Protein AF-A0A2G9MWH6-F1 (afdb_monomer)

pLDDT: mean 94.02, std 6.86, range [44.34, 98.5]

Nearest PDB structures (foldseek):
  6u6z-assembly2_B  TM=8.197E-01  e=1.798E-08  Homo sapiens
  6txc-assembly2_G  TM=7.834E-01  e=2.362E-08  Homo sapiens
  4q7h-assembly1_A  TM=7.750E-01  e=5.663E-08  Homo sapiens
  6u6z-assembly1_D  TM=7.388E-01  e=2.118E-08  Homo sapiens
  5ao1-assembly1_A  TM=7.544E-01  e=4.807E-08  Homo sapiens

Mean predicted aligned error: 3.33 Å

Secondary structure (DSSP, 8-state):
-EEEEETTTEEEEE-HHHHHHHHSHHHHHGGGSBTTTTGGGT-TT---BHHHHHHHHHHHHHHHHHHTT--HHHHHHHHHHHHHTTTT--TTHHHHHHHHHHHH--HHHHHHHHHHSHHHHHHHHTTT-HHHHHTTTT-TTTGGGT---

Radius of gyration: 14.98 Å; Cα contacts (8 Å, |Δi|>4): 218; chains: 1; bounding box: 40×34×39 Å

Solvent-accessible surface area (backbone atoms only — not comparable to full-atom values): 8040 Å² total; per-residue (Å²): 118,51,76,45,84,38,99,87,80,40,78,42,83,32,48,71,66,58,44,55,51,52,70,33,72,63,40,57,50,25,69,76,22,35,54,61,41,70,48,34,83,81,39,78,80,52,68,55,27,41,37,64,48,22,53,50,43,15,51,50,31,38,54,50,25,62,76,68,71,49,55,69,70,59,32,52,50,46,19,51,26,24,42,45,57,64,56,21,56,47,64,40,25,71,67,31,31,71,76,39,30,93,83,65,41,50,37,61,58,37,15,40,50,49,33,64,41,64,72,53,16,57,62,35,50,76,80,72,32,23,66,60,40,58,46,38,47,78,30,91,87,59,3,71,69,62,44,75,136

Sequence (149 aa):
MVTIRDPIHGDIEISQTERRLLDTGEMQRLRRVKQLAMAYLVYPGANHTRFEHSIGTMELAGKICASCEIENEKTEQLRIAALLHDVGHVCFSHEGEFATKMALGTHEEIGRKKMLEGEIADILNENWGARKISELSASQDFGGIISSD

Structure (mmCIF, N/CA/C/O backbone):
data_AF-A0A2G9MWH6-F1
#
_entry.id   AF-A0A2G9MWH6-F1
#
loop_
_atom_site.group_PDB
_atom_site.id
_atom_site.type_symbol
_atom_site.label_atom_id
_atom_site.label_alt_id
_atom_site.label_comp_id
_atom_site.label_asym_id
_atom_site.label_entity_id
_atom_site.label_seq_id
_atom_site.pdbx_PDB_ins_code
_atom_site.Cartn_x
_atom_site.Cartn_y
_atom_site.Cartn_z
_atom_site.occupancy
_atom_site.B_iso_or_equiv
_atom_site.auth_seq_id
_atom_site.auth_comp_id
_atom_site.auth_asym_id
_atom_site.auth_atom_id
_atom_site.pdbx_PDB_model_num
ATOM 1 N N . MET A 1 1 ? -19.533 3.813 2.666 1.00 76.19 1 MET A N 1
ATOM 2 C CA . MET A 1 1 ? -18.574 2.734 2.372 1.00 76.19 1 MET A CA 1
ATOM 3 C C . MET A 1 1 ? -18.782 2.292 0.940 1.00 76.19 1 MET A C 1
ATOM 5 O O . MET A 1 1 ? -19.873 2.495 0.409 1.00 76.19 1 MET A O 1
ATOM 9 N N . VAL A 1 2 ? -17.723 1.809 0.302 1.00 92.75 2 VAL A N 1
ATOM 10 C CA . VAL A 1 2 ? -17.771 1.176 -1.020 1.00 92.75 2 VAL A CA 1
ATOM 11 C C . VAL A 1 2 ? -17.223 -0.230 -0.863 1.00 92.75 2 VAL A C 1
ATOM 13 O O . VAL A 1 2 ? -16.210 -0.404 -0.199 1.00 92.75 2 VAL A O 1
ATOM 16 N N . THR A 1 3 ? -17.856 -1.202 -1.503 1.00 97.06 3 THR A N 1
ATOM 17 C CA . THR A 1 3 ? -17.379 -2.585 -1.516 1.00 97.06 3 THR A CA 1
ATOM 18 C C . THR A 1 3 ? -16.551 -2.838 -2.776 1.00 97.06 3 THR A C 1
ATOM 20 O O . THR A 1 3 ? -16.988 -2.510 -3.884 1.00 97.06 3 THR A O 1
ATOM 23 N N . ILE A 1 4 ? -15.371 -3.438 -2.624 1.00 97.38 4 ILE A N 1
ATOM 24 C CA . ILE A 1 4 ? -14.545 -3.949 -3.726 1.00 97.38 4 ILE A CA 1
ATOM 25 C C . ILE A 1 4 ? -14.533 -5.475 -3.658 1.00 97.38 4 ILE A C 1
ATOM 27 O O . ILE A 1 4 ? -14.279 -6.047 -2.605 1.00 97.38 4 ILE A O 1
ATOM 31 N N . ARG A 1 5 ? -14.779 -6.134 -4.794 1.00 97.62 5 ARG A N 1
ATOM 32 C CA . ARG A 1 5 ? -14.643 -7.590 -4.919 1.00 97.62 5 ARG A CA 1
ATOM 33 C C . ARG A 1 5 ? -13.204 -7.968 -5.213 1.00 97.62 5 ARG A C 1
ATOM 35 O O . ARG A 1 5 ? -12.691 -7.633 -6.281 1.00 97.62 5 ARG A O 1
ATOM 42 N N . ASP A 1 6 ? -12.607 -8.712 -4.300 1.00 97.81 6 ASP A N 1
ATOM 43 C CA . ASP A 1 6 ? -11.271 -9.271 -4.411 1.00 97.81 6 ASP A CA 1
ATOM 44 C C . ASP A 1 6 ? -11.340 -10.809 -4.500 1.00 97.81 6 ASP A C 1
ATOM 46 O O . ASP A 1 6 ? -12.052 -11.447 -3.718 1.00 97.81 6 ASP A O 1
ATOM 50 N N . PRO A 1 7 ? -10.635 -11.449 -5.449 1.00 96.94 7 PRO A N 1
ATOM 51 C CA . PRO A 1 7 ? -10.693 -12.900 -5.619 1.00 96.94 7 PRO A CA 1
ATOM 52 C C . PRO A 1 7 ? -10.043 -13.696 -4.475 1.00 96.94 7 PRO A C 1
ATOM 54 O O . PRO A 1 7 ? -10.279 -14.900 -4.389 1.00 96.94 7 PRO A O 1
ATOM 57 N N . ILE A 1 8 ? -9.223 -13.067 -3.626 1.00 97.69 8 ILE A N 1
ATOM 58 C CA . ILE A 1 8 ? -8.513 -13.716 -2.515 1.00 97.69 8 ILE A CA 1
ATOM 59 C C . ILE A 1 8 ? -9.264 -13.512 -1.196 1.00 97.69 8 ILE A C 1
ATOM 61 O O . ILE A 1 8 ? -9.416 -14.450 -0.413 1.00 97.69 8 ILE A O 1
ATOM 65 N N . HIS A 1 9 ? -9.748 -12.298 -0.948 1.00 97.38 9 HIS A N 1
ATOM 66 C CA . HIS A 1 9 ? -10.339 -11.890 0.325 1.00 97.38 9 HIS A CA 1
ATOM 67 C C . HIS A 1 9 ? -11.864 -11.719 0.290 1.00 97.38 9 HIS A C 1
ATOM 69 O O . HIS A 1 9 ? -12.455 -11.526 1.353 1.00 97.38 9 HIS A O 1
ATOM 75 N N . GLY A 1 10 ? -12.505 -11.840 -0.877 1.00 97.31 10 GLY A N 1
ATOM 76 C CA . GLY A 1 10 ? -13.951 -11.694 -1.041 1.00 97.31 10 GLY A CA 1
ATOM 77 C C . GLY A 1 10 ? -14.386 -10.232 -1.154 1.00 97.31 10 GLY A C 1
ATOM 78 O O . GLY A 1 10 ? -13.746 -9.435 -1.835 1.00 97.31 10 GLY A O 1
ATOM 79 N N . ASP A 1 11 ? -15.499 -9.881 -0.516 1.00 98.00 11 ASP A N 1
ATOM 80 C CA . ASP A 1 11 ? -15.973 -8.497 -0.459 1.00 98.00 11 ASP A CA 1
ATOM 81 C C . ASP A 1 11 ? -15.162 -7.716 0.594 1.00 98.00 11 ASP A C 1
ATOM 83 O O . ASP A 1 11 ? -15.170 -8.059 1.776 1.00 98.00 11 ASP A O 1
ATOM 87 N N . ILE A 1 12 ? -14.454 -6.673 0.156 1.00 98.31 12 ILE A N 1
ATOM 88 C CA . ILE A 1 12 ? -13.656 -5.780 1.004 1.00 98.31 12 ILE A CA 1
ATOM 89 C C . ILE A 1 12 ? -14.385 -4.445 1.137 1.00 98.31 12 ILE A C 1
ATOM 91 O O . ILE A 1 12 ? -14.642 -3.765 0.139 1.00 98.31 12 ILE A O 1
ATOM 95 N N . GLU A 1 13 ? -14.685 -4.050 2.372 1.00 97.88 13 GLU A N 1
ATOM 96 C CA . GLU A 1 13 ? -15.280 -2.750 2.676 1.00 97.88 13 GLU A CA 1
ATOM 97 C C . GLU A 1 13 ? -14.211 -1.659 2.742 1.00 97.88 13 GLU A C 1
ATOM 99 O O . GLU A 1 13 ? -13.209 -1.781 3.448 1.00 97.88 13 GLU A O 1
ATOM 104 N N . ILE A 1 14 ? -14.459 -0.577 2.005 1.00 97.94 14 ILE A N 1
ATOM 105 C CA . ILE A 1 14 ? -13.566 0.571 1.873 1.00 97.94 14 ILE A CA 1
ATOM 106 C C . ILE A 1 14 ? -14.209 1.798 2.527 1.00 97.94 14 ILE A C 1
ATOM 108 O O . ILE A 1 14 ? -15.340 2.203 2.197 1.00 97.94 14 ILE A O 1
ATOM 112 N N . SER A 1 15 ? -13.470 2.413 3.451 1.00 97.06 15 SER A N 1
ATOM 113 C CA . SER A 1 15 ? -13.843 3.662 4.114 1.00 97.06 15 SER A CA 1
ATOM 114 C C . SER A 1 15 ? -13.840 4.843 3.131 1.00 97.06 15 SER A C 1
ATOM 116 O O . SER A 1 15 ? -13.342 4.760 2.007 1.00 97.06 15 SER A O 1
ATOM 118 N N . GLN A 1 16 ? -14.426 5.981 3.517 1.00 96.81 16 GLN A N 1
ATOM 119 C CA . GLN A 1 16 ? -14.379 7.169 2.652 1.00 96.81 16 GLN A CA 1
ATOM 120 C C . GLN A 1 16 ? -12.944 7.676 2.456 1.00 96.81 16 GLN A C 1
ATOM 122 O O . GLN A 1 16 ? -12.593 8.078 1.347 1.00 96.81 16 GLN A O 1
ATOM 127 N N . THR A 1 17 ? -12.114 7.620 3.497 1.00 96.81 17 THR A N 1
ATOM 128 C CA . THR A 1 17 ? -10.714 8.052 3.432 1.00 96.81 17 THR A CA 1
ATOM 129 C C . THR A 1 17 ? -9.870 7.089 2.601 1.00 96.81 17 THR A C 1
ATOM 131 O O . THR A 1 17 ? -9.143 7.533 1.715 1.00 96.81 17 THR A O 1
ATOM 134 N N . GLU A 1 18 ? -10.032 5.776 2.799 1.00 98.12 18 GLU A N 1
ATOM 135 C CA . GLU A 1 18 ? -9.362 4.746 1.988 1.00 98.12 18 GLU A CA 1
ATOM 136 C C . GLU A 1 18 ? -9.724 4.891 0.503 1.00 98.12 18 GLU A C 1
ATOM 138 O O . GLU A 1 18 ? -8.852 4.832 -0.362 1.00 98.12 18 GLU A O 1
ATOM 143 N N . ARG A 1 19 ? -10.997 5.174 0.193 1.00 98.12 19 ARG A N 1
ATOM 144 C CA . ARG A 1 19 ? -11.438 5.440 -1.181 1.00 98.12 19 ARG A CA 1
ATOM 145 C C . ARG A 1 19 ? -10.753 6.666 -1.780 1.00 98.12 19 ARG A C 1
ATOM 147 O O . ARG A 1 19 ? -10.284 6.596 -2.910 1.00 98.12 19 ARG A O 1
ATOM 154 N N . ARG A 1 20 ? -10.691 7.780 -1.045 1.00 98.06 20 ARG A N 1
ATOM 155 C CA . ARG A 1 20 ? -10.023 9.001 -1.525 1.00 98.06 20 ARG A CA 1
ATOM 156 C C . ARG A 1 20 ? -8.552 8.744 -1.833 1.00 98.06 20 ARG A C 1
ATOM 158 O O . ARG A 1 20 ? -8.072 9.188 -2.866 1.00 98.06 20 ARG A O 1
ATOM 165 N N . LEU A 1 21 ? -7.866 7.975 -0.985 1.00 98.38 21 LEU A N 1
ATOM 166 C CA . LEU A 1 21 ? -6.484 7.559 -1.226 1.00 98.38 21 LEU A CA 1
ATOM 167 C C . LEU A 1 21 ? -6.362 6.659 -2.462 1.00 98.38 21 LEU A C 1
ATOM 169 O O . LEU A 1 21 ? -5.485 6.886 -3.293 1.00 98.38 21 LEU A O 1
ATOM 173 N N . LEU A 1 22 ? -7.254 5.677 -2.625 1.00 98.38 22 LEU A N 1
ATOM 174 C CA . LEU A 1 22 ? -7.303 4.823 -3.816 1.00 98.38 22 LEU A CA 1
ATOM 175 C C . LEU A 1 22 ? -7.512 5.618 -5.108 1.00 98.38 22 LEU A C 1
ATOM 177 O O . LEU A 1 22 ? -6.975 5.228 -6.145 1.00 98.38 22 LEU A O 1
ATOM 181 N N . ASP A 1 23 ? -8.277 6.707 -5.060 1.00 98.12 23 ASP A N 1
ATOM 182 C CA . ASP A 1 23 ? -8.597 7.541 -6.222 1.00 98.12 23 ASP A CA 1
ATOM 183 C C . ASP A 1 23 ? -7.448 8.496 -6.623 1.00 98.12 23 ASP A C 1
ATOM 185 O O . ASP A 1 23 ? -7.485 9.055 -7.721 1.00 98.12 23 ASP A O 1
ATOM 189 N N . THR A 1 24 ? -6.387 8.614 -5.810 1.00 98.50 24 THR A N 1
ATOM 190 C CA . THR A 1 24 ? -5.191 9.417 -6.140 1.00 98.50 24 THR A CA 1
ATOM 191 C C . THR A 1 24 ? -4.446 8.888 -7.368 1.00 98.50 24 THR A C 1
ATOM 193 O O . THR A 1 24 ? -4.424 7.685 -7.666 1.00 98.50 24 THR A O 1
ATOM 196 N N . GLY A 1 25 ? -3.765 9.790 -8.081 1.00 98.25 25 GLY A N 1
ATOM 197 C CA . GLY A 1 25 ? -2.970 9.436 -9.261 1.00 98.25 25 GLY A CA 1
ATOM 198 C C . GLY A 1 25 ? -1.856 8.429 -8.948 1.00 98.25 25 GLY A C 1
ATOM 199 O O . GLY A 1 25 ? -1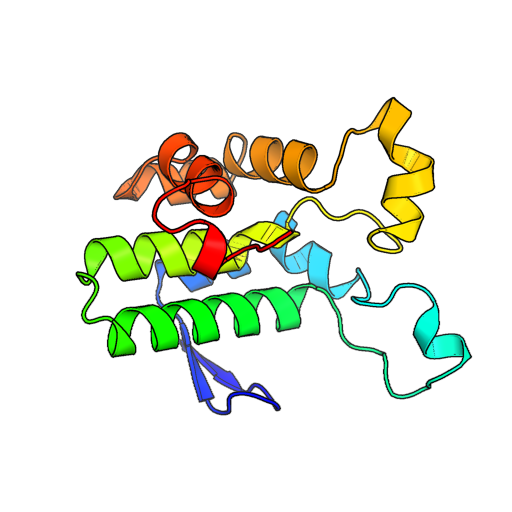.587 7.519 -9.740 1.00 98.25 25 GLY A O 1
ATOM 200 N N . GLU A 1 26 ? -1.235 8.559 -7.778 1.00 97.75 26 GLU A N 1
ATOM 201 C CA . GLU A 1 26 ? -0.195 7.678 -7.259 1.00 97.75 26 GLU A CA 1
ATOM 202 C C . GLU A 1 26 ? -0.688 6.243 -7.063 1.00 97.75 26 GLU A C 1
ATOM 204 O O . GLU A 1 26 ? -0.008 5.314 -7.509 1.00 97.75 26 GLU A O 1
ATOM 209 N N . MET A 1 27 ? -1.868 6.058 -6.462 1.00 98.31 27 MET A N 1
ATOM 210 C CA . MET A 1 27 ? -2.456 4.731 -6.273 1.00 98.31 27 MET A CA 1
ATOM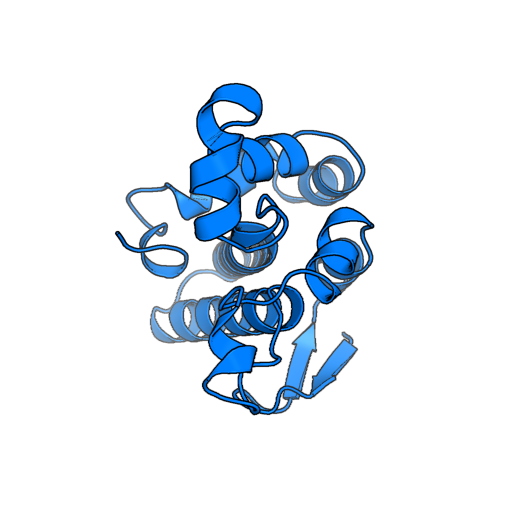 211 C C . MET A 1 27 ? -2.958 4.155 -7.595 1.00 98.31 27 MET A C 1
ATOM 213 O O . MET A 1 27 ? -2.597 3.036 -7.958 1.00 98.31 27 MET A O 1
ATOM 217 N N . GLN A 1 28 ? -3.689 4.928 -8.405 1.00 98.31 28 GLN A N 1
ATOM 218 C CA . GLN A 1 28 ? -4.176 4.465 -9.714 1.00 98.31 28 GLN A CA 1
ATOM 219 C C . GLN A 1 28 ? -3.040 4.101 -10.685 1.00 98.31 28 GLN A C 1
ATOM 221 O O . GLN A 1 28 ? -3.232 3.316 -11.623 1.00 98.31 28 GLN A O 1
ATOM 226 N N . ARG A 1 29 ? -1.831 4.635 -10.480 1.00 98.06 29 ARG A N 1
ATOM 227 C CA . ARG A 1 29 ? -0.628 4.225 -11.215 1.00 98.06 29 ARG A CA 1
ATOM 228 C C . ARG A 1 29 ? -0.252 2.766 -10.974 1.00 98.06 29 ARG A C 1
ATOM 230 O O . ARG A 1 29 ? 0.193 2.119 -11.924 1.00 98.06 29 ARG A O 1
ATOM 237 N N . LEU A 1 30 ? -0.462 2.234 -9.770 1.00 98.25 30 LEU A N 1
ATOM 238 C CA . LEU A 1 30 ? -0.081 0.863 -9.418 1.00 98.25 30 LEU A CA 1
ATOM 239 C C . LEU A 1 30 ? -0.815 -0.196 -10.251 1.00 98.25 30 LEU A C 1
ATOM 241 O O . LEU A 1 30 ? -0.263 -1.270 -10.464 1.00 98.25 30 LEU A O 1
ATOM 245 N N . ARG A 1 31 ? -1.964 0.138 -10.862 1.00 98.12 31 ARG A N 1
ATOM 246 C CA . ARG A 1 31 ? -2.666 -0.725 -11.838 1.00 98.12 31 ARG A CA 1
ATOM 247 C C . ARG A 1 31 ? -1.823 -1.082 -13.067 1.00 98.12 31 ARG A C 1
ATOM 249 O O . ARG A 1 31 ? -2.202 -1.940 -13.857 1.00 9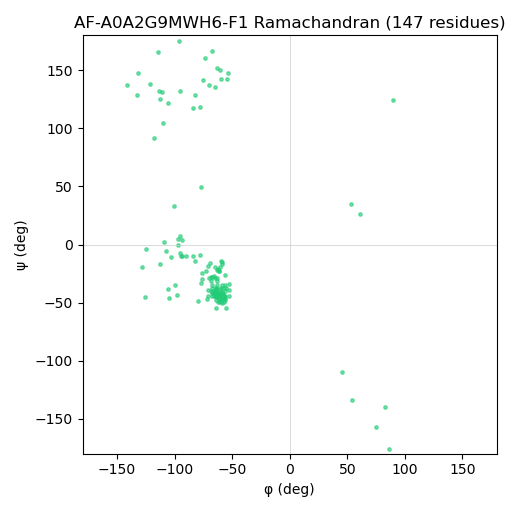8.12 31 ARG A O 1
ATOM 256 N N . ARG A 1 32 ? -0.715 -0.372 -13.291 1.00 97.19 32 ARG A N 1
ATOM 257 C CA . ARG A 1 32 ? 0.219 -0.586 -14.408 1.00 97.19 32 ARG A CA 1
ATOM 258 C C . ARG A 1 32 ? 1.557 -1.172 -13.951 1.00 97.19 32 ARG A C 1
ATOM 260 O O . ARG A 1 32 ? 2.443 -1.365 -14.778 1.00 97.19 32 ARG A O 1
ATOM 267 N N . VAL A 1 33 ? 1.710 -1.464 -12.659 1.00 97.31 33 VAL A N 1
ATOM 268 C CA . VAL A 1 33 ? 2.928 -2.033 -12.072 1.00 97.31 33 VAL A CA 1
ATOM 269 C C . VAL A 1 33 ? 2.636 -3.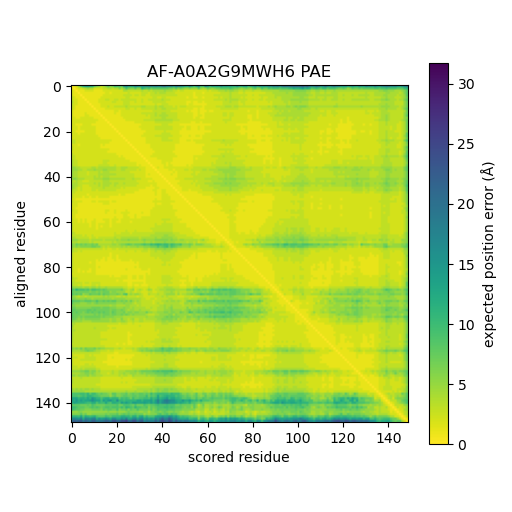469 -11.657 1.00 97.31 33 VAL A C 1
ATOM 271 O O . VAL A 1 33 ? 1.957 -3.708 -10.663 1.00 97.31 33 VAL A O 1
ATOM 274 N N . LYS A 1 34 ? 3.122 -4.440 -12.436 1.00 96.62 34 LYS A N 1
ATOM 275 C CA . LYS A 1 34 ? 2.945 -5.865 -12.122 1.00 96.62 34 LYS A CA 1
ATOM 276 C C . LYS A 1 34 ? 3.666 -6.228 -10.830 1.00 96.62 34 LYS A C 1
ATOM 278 O O . LYS A 1 34 ? 4.829 -5.867 -10.683 1.00 96.62 34 LYS A O 1
ATOM 283 N N . GLN A 1 35 ? 3.009 -6.994 -9.961 1.00 95.81 35 GLN A N 1
ATOM 284 C CA . GLN A 1 35 ? 3.575 -7.430 -8.682 1.00 95.81 35 GLN A CA 1
ATOM 285 C C . GLN A 1 35 ? 4.911 -8.146 -8.895 1.00 95.81 35 GLN A C 1
ATOM 287 O O . GLN A 1 35 ? 5.940 -7.718 -8.381 1.00 95.81 35 GLN A O 1
ATOM 292 N N . LEU A 1 36 ? 4.903 -9.175 -9.747 1.00 95.94 36 LEU A N 1
ATOM 293 C CA . LEU A 1 36 ? 6.030 -10.084 -9.979 1.00 95.94 36 LEU A CA 1
ATOM 294 C C . LEU A 1 36 ? 6.821 -9.752 -11.257 1.00 95.94 36 LEU A C 1
ATOM 296 O O . LEU A 1 36 ? 7.273 -10.654 -11.961 1.00 95.94 36 LEU A O 1
ATOM 300 N N . ALA A 1 37 ? 6.924 -8.467 -11.611 1.00 94.31 37 ALA A N 1
ATOM 301 C CA . ALA A 1 37 ? 7.676 -7.978 -12.770 1.00 94.31 37 ALA A CA 1
ATOM 302 C C . ALA A 1 37 ? 7.442 -8.792 -14.061 1.00 94.31 37 ALA A C 1
ATOM 304 O O . ALA A 1 37 ? 6.365 -8.709 -14.649 1.00 94.31 37 ALA A O 1
ATOM 305 N N . MET A 1 38 ? 8.446 -9.550 -14.520 1.00 94.69 38 MET A N 1
ATOM 306 C CA . MET A 1 38 ? 8.420 -10.341 -15.759 1.00 94.69 38 MET A CA 1
ATOM 307 C C . MET A 1 38 ? 7.983 -11.800 -15.563 1.00 94.69 38 MET A C 1
ATOM 309 O O . MET A 1 38 ? 7.953 -12.554 -16.535 1.00 94.69 38 MET A O 1
ATOM 313 N N . ALA A 1 39 ? 7.593 -12.211 -14.352 1.00 95.44 39 ALA A N 1
ATOM 314 C CA . ALA A 1 39 ? 7.167 -13.584 -14.073 1.00 95.44 39 ALA A CA 1
ATOM 315 C C . ALA A 1 39 ? 6.004 -14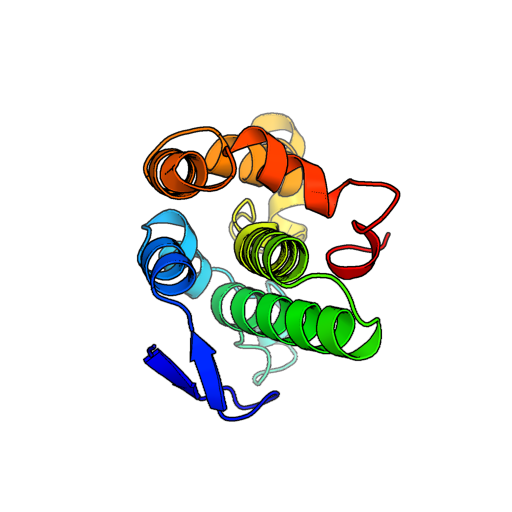.044 -14.966 1.00 95.44 39 ALA A C 1
ATOM 317 O O . ALA A 1 39 ? 5.901 -15.232 -15.260 1.00 95.44 39 ALA A O 1
ATOM 318 N N . TYR A 1 40 ? 5.176 -13.119 -15.467 1.00 95.44 40 TYR A N 1
ATOM 319 C CA . TYR A 1 40 ? 4.097 -13.419 -16.415 1.00 95.44 40 TYR A CA 1
ATOM 320 C C . TYR A 1 40 ? 4.574 -14.041 -17.742 1.00 95.44 40 TYR A C 1
ATOM 322 O O . TYR A 1 40 ? 3.777 -14.675 -18.429 1.00 95.44 40 TYR A O 1
ATOM 330 N N . LEU A 1 41 ? 5.858 -13.894 -18.099 1.00 96.38 41 LEU A N 1
ATOM 331 C CA . LEU A 1 41 ? 6.461 -14.538 -19.274 1.00 96.38 41 LEU A CA 1
ATOM 332 C C . LEU A 1 41 ? 6.671 -16.048 -19.081 1.00 96.38 41 LEU A C 1
ATOM 334 O O . LEU A 1 41 ? 6.760 -16.782 -20.061 1.00 96.38 41 LEU A O 1
ATOM 338 N N . VAL A 1 42 ? 6.746 -16.507 -17.829 1.00 97.56 42 VAL A N 1
ATOM 339 C CA . VAL A 1 42 ? 6.894 -17.925 -17.460 1.00 97.56 42 VAL A CA 1
ATOM 340 C C . VAL A 1 42 ? 5.578 -18.484 -16.915 1.00 97.56 42 VAL A C 1
ATOM 342 O O . VAL A 1 42 ? 5.203 -19.610 -17.228 1.00 97.56 42 VAL A O 1
ATOM 345 N N . TYR A 1 43 ? 4.848 -17.680 -16.141 1.00 97.38 43 TYR A N 1
ATOM 346 C CA . TYR A 1 43 ? 3.572 -18.016 -15.518 1.00 97.38 43 TYR A CA 1
ATOM 347 C C . TYR A 1 43 ? 2.473 -17.085 -16.045 1.00 97.38 43 TYR A C 1
ATOM 349 O O . TYR A 1 43 ? 2.233 -16.035 -15.448 1.00 97.38 43 TYR A O 1
ATOM 357 N N . PRO A 1 44 ? 1.744 -17.451 -17.116 1.00 96.06 44 PRO A N 1
ATOM 358 C CA . PRO A 1 44 ? 0.784 -16.557 -17.772 1.00 96.06 44 PRO A CA 1
ATOM 359 C C . PRO A 1 44 ? -0.347 -16.032 -16.873 1.00 96.06 44 PRO A C 1
ATOM 361 O O . PRO A 1 44 ? -1.003 -15.064 -17.234 1.00 96.06 44 PRO A O 1
ATOM 364 N N . GLY A 1 45 ? -0.589 -16.650 -15.711 1.00 97.06 45 GLY A N 1
ATOM 365 C CA . GLY A 1 45 ? -1.550 -16.180 -14.705 1.00 97.06 45 GLY A CA 1
ATOM 366 C C . GLY A 1 45 ? -1.021 -15.085 -13.767 1.00 97.06 45 GLY A C 1
ATOM 367 O O . GLY A 1 45 ? -1.817 -14.422 -13.105 1.00 97.06 45 GLY A O 1
ATOM 368 N N . ALA A 1 46 ? 0.292 -14.839 -13.717 1.00 96.50 46 ALA A N 1
ATOM 369 C CA . ALA A 1 46 ? 0.935 -13.854 -12.840 1.00 96.50 46 ALA A CA 1
ATOM 370 C C . ALA A 1 46 ? 0.767 -12.406 -13.352 1.00 96.50 46 ALA A C 1
ATOM 372 O O . ALA A 1 46 ? 1.724 -11.646 -13.482 1.00 96.50 46 ALA A O 1
ATOM 373 N N . ASN A 1 47 ? -0.469 -12.027 -13.685 1.00 96.81 47 ASN A N 1
ATOM 374 C CA . ASN A 1 47 ? -0.806 -10.719 -14.242 1.00 96.81 47 ASN A CA 1
ATOM 375 C C . ASN A 1 47 ? -1.139 -9.656 -13.202 1.00 96.81 47 ASN A C 1
ATOM 377 O O . ASN A 1 47 ? -1.249 -8.490 -13.594 1.00 96.81 47 ASN A O 1
ATOM 381 N N . HIS A 1 48 ? -1.293 -10.054 -11.941 1.00 97.62 48 HIS A N 1
ATOM 382 C CA . HIS A 1 48 ? -1.698 -9.172 -10.862 1.00 97.62 48 HIS A CA 1
ATOM 383 C C . HIS A 1 48 ? -0.705 -8.019 -10.658 1.00 97.62 48 HIS A C 1
ATOM 385 O O . HIS A 1 48 ? 0.492 -8.110 -10.959 1.00 97.62 48 HIS A O 1
ATOM 391 N N . THR A 1 49 ? -1.233 -6.900 -10.197 1.00 98.19 49 THR A N 1
ATOM 392 C CA . THR A 1 49 ? -0.552 -5.623 -10.040 1.00 98.19 49 THR A CA 1
ATOM 393 C C . THR A 1 49 ? -0.450 -5.244 -8.573 1.00 98.19 49 THR A C 1
ATOM 395 O O . THR A 1 49 ? -1.130 -5.808 -7.714 1.00 98.19 49 THR A O 1
ATOM 398 N N . ARG A 1 50 ? 0.399 -4.258 -8.289 1.00 97.94 50 ARG A N 1
ATOM 399 C CA . ARG A 1 50 ? 0.549 -3.724 -6.935 1.00 97.94 50 ARG A CA 1
ATOM 400 C C . ARG A 1 50 ? -0.729 -3.076 -6.413 1.00 97.94 50 ARG A C 1
ATOM 402 O O . ARG A 1 50 ? -0.911 -3.001 -5.213 1.00 97.94 50 ARG A O 1
ATOM 409 N N . PHE A 1 51 ? -1.646 -2.659 -7.290 1.00 98.44 51 PHE A N 1
ATOM 410 C CA . PHE A 1 51 ? -2.897 -2.030 -6.867 1.00 98.44 51 PHE A CA 1
ATOM 411 C C . PHE A 1 51 ? -3.797 -2.980 -6.066 1.00 98.44 51 PHE A C 1
ATOM 413 O O . PHE A 1 51 ? -4.193 -2.654 -4.951 1.00 98.44 51 PHE A O 1
ATOM 420 N N . GLU A 1 52 ? -4.124 -4.154 -6.612 1.00 98.12 52 GLU A N 1
ATOM 421 C CA . GLU A 1 52 ? -4.919 -5.149 -5.886 1.00 98.12 52 GLU A CA 1
ATOM 422 C C . GLU A 1 52 ? -4.150 -5.747 -4.705 1.00 98.12 52 GLU A C 1
ATOM 424 O O . GLU A 1 52 ? -4.753 -6.023 -3.672 1.00 98.12 52 GLU A O 1
ATOM 429 N N . HIS A 1 53 ? -2.820 -5.856 -4.806 1.00 97.44 53 HIS A N 1
ATOM 430 C CA . HIS A 1 53 ? -1.990 -6.262 -3.676 1.00 97.44 53 HIS A CA 1
ATOM 431 C C . HIS A 1 53 ? -2.113 -5.280 -2.503 1.00 97.44 53 HIS A C 1
ATOM 433 O O . HIS A 1 53 ? -2.425 -5.709 -1.399 1.00 97.44 53 HIS A O 1
ATOM 439 N N . SER A 1 54 ? -1.976 -3.971 -2.739 1.00 98.00 54 SER A N 1
ATOM 440 C CA . SER A 1 54 ? -2.145 -2.935 -1.713 1.00 98.00 54 SER A CA 1
ATOM 441 C C . SER A 1 54 ? -3.511 -2.993 -1.017 1.00 98.00 54 SER A C 1
ATOM 443 O O . SER A 1 54 ? -3.586 -2.831 0.200 1.00 98.00 54 SER A O 1
ATOM 445 N N . ILE A 1 55 ? -4.591 -3.257 -1.764 1.00 98.38 55 ILE A N 1
ATOM 446 C CA . ILE A 1 55 ? -5.938 -3.430 -1.192 1.00 98.38 55 ILE A CA 1
ATOM 447 C C . ILE A 1 55 ? -5.999 -4.689 -0.315 1.00 98.38 55 ILE A C 1
ATOM 449 O O . ILE A 1 55 ? -6.540 -4.640 0.790 1.00 98.38 55 ILE A O 1
ATOM 453 N N . GLY A 1 56 ? -5.427 -5.803 -0.779 1.00 98.00 56 GLY A N 1
ATOM 454 C CA . GLY A 1 56 ? -5.349 -7.043 -0.004 1.00 98.00 56 GLY A CA 1
ATOM 455 C C . GLY A 1 56 ? -4.532 -6.889 1.282 1.00 98.00 56 GLY A C 1
ATOM 456 O O . GLY A 1 56 ? -4.978 -7.319 2.344 1.00 98.00 56 GLY A O 1
ATOM 457 N N . THR A 1 57 ? -3.384 -6.205 1.224 1.00 97.31 57 THR A N 1
ATOM 458 C CA . THR A 1 57 ? -2.537 -5.923 2.396 1.00 97.31 57 THR A CA 1
ATOM 459 C C . THR A 1 57 ? -3.270 -5.047 3.412 1.00 97.31 57 THR A C 1
ATOM 461 O O . THR A 1 57 ? -3.254 -5.353 4.602 1.00 97.31 57 THR A O 1
ATOM 464 N N . MET A 1 58 ? -3.984 -4.007 2.963 1.00 97.94 58 MET A N 1
ATOM 465 C CA . MET A 1 58 ? -4.860 -3.194 3.821 1.00 97.94 58 MET A CA 1
ATOM 466 C C . MET A 1 58 ? -5.929 -4.048 4.515 1.00 97.94 58 MET A C 1
ATOM 468 O O . MET A 1 58 ? -6.140 -3.929 5.724 1.00 97.94 58 MET A O 1
ATOM 472 N N . GLU A 1 59 ? -6.599 -4.924 3.768 1.00 98.06 59 GLU A N 1
ATOM 473 C CA . GLU A 1 59 ? -7.633 -5.788 4.326 1.00 98.06 59 GLU A CA 1
ATOM 474 C C . GLU A 1 59 ? -7.071 -6.766 5.364 1.00 98.06 59 GLU A C 1
ATOM 476 O O . GLU A 1 59 ? -7.631 -6.925 6.453 1.00 98.06 59 GLU A O 1
ATOM 481 N N . LEU A 1 60 ? -5.930 -7.384 5.060 1.00 97.00 60 LEU A N 1
ATOM 482 C CA . LEU A 1 60 ? -5.261 -8.300 5.971 1.00 97.00 60 LEU A CA 1
ATOM 483 C C . LEU A 1 60 ? -4.772 -7.587 7.238 1.00 97.00 60 LEU A C 1
ATOM 485 O O . LEU A 1 60 ? -4.973 -8.110 8.333 1.00 97.00 60 LEU A O 1
ATOM 489 N N . ALA A 1 61 ? -4.221 -6.376 7.115 1.00 96.88 61 ALA A N 1
ATOM 490 C CA . ALA A 1 61 ? -3.840 -5.558 8.263 1.00 96.88 61 ALA A CA 1
ATOM 491 C C . ALA A 1 61 ? -5.043 -5.295 9.183 1.00 96.88 61 ALA A C 1
ATOM 493 O O . ALA A 1 61 ? -4.935 -5.456 10.397 1.00 96.88 61 ALA A O 1
ATOM 494 N N . GLY A 1 62 ? -6.216 -4.983 8.616 1.00 97.19 62 GLY A N 1
ATOM 495 C CA . GLY A 1 62 ? -7.456 -4.835 9.385 1.00 97.19 62 GLY A CA 1
ATOM 496 C C . GLY A 1 62 ? -7.869 -6.115 10.119 1.00 97.19 62 GLY A C 1
ATOM 497 O O . GLY A 1 62 ? -8.210 -6.065 11.300 1.00 97.19 62 GLY A O 1
ATOM 498 N N . LYS A 1 63 ? -7.783 -7.274 9.454 1.00 96.56 63 LYS A N 1
ATOM 499 C CA . LYS A 1 63 ? -8.086 -8.586 10.058 1.00 96.56 63 LYS A CA 1
ATOM 500 C C . LYS A 1 63 ? -7.124 -8.950 11.191 1.00 96.56 63 LYS A C 1
ATOM 502 O O . LYS A 1 63 ? -7.563 -9.487 12.210 1.00 96.56 63 LYS A O 1
ATOM 507 N N . ILE A 1 64 ? -5.837 -8.640 11.037 1.00 95.75 64 ILE A N 1
ATOM 508 C CA . ILE A 1 64 ? -4.831 -8.827 12.090 1.00 95.75 64 ILE A CA 1
ATOM 509 C C . ILE A 1 64 ? -5.155 -7.916 13.276 1.00 95.75 64 ILE A C 1
ATOM 511 O O . ILE A 1 64 ? -5.238 -8.397 14.402 1.00 95.75 64 ILE A O 1
ATOM 515 N N . CYS A 1 65 ? -5.432 -6.634 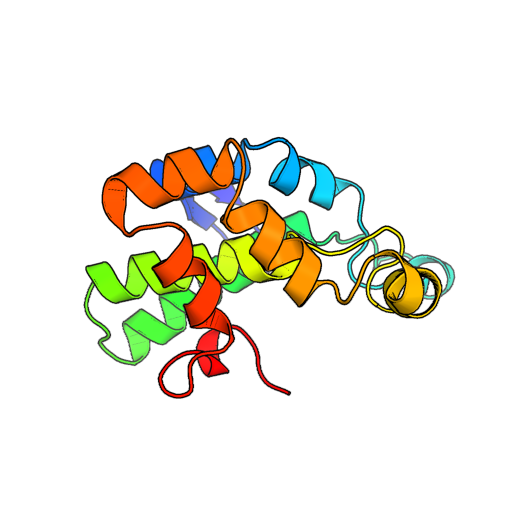13.026 1.00 96.12 65 CYS A N 1
ATOM 516 C CA . CYS A 1 65 ? -5.790 -5.684 14.078 1.00 96.12 65 CYS A CA 1
ATOM 517 C C . CYS A 1 65 ? -7.023 -6.126 14.872 1.00 96.12 65 CYS A C 1
ATOM 519 O O . CYS A 1 65 ? -6.996 -6.098 16.100 1.00 96.12 65 CYS A O 1
ATOM 521 N N . ALA A 1 66 ? -8.065 -6.603 14.186 1.00 95.31 66 ALA A N 1
ATOM 522 C CA . ALA A 1 66 ? -9.263 -7.135 14.829 1.00 95.31 66 ALA A CA 1
ATOM 523 C C . ALA A 1 66 ? -8.963 -8.379 15.682 1.00 95.31 66 ALA A C 1
ATOM 525 O O . ALA A 1 66 ? -9.492 -8.514 16.781 1.00 95.31 66 ALA A O 1
ATOM 526 N N . SER A 1 67 ? -8.088 -9.267 15.201 1.00 95.81 67 SER A N 1
ATOM 527 C CA . SER A 1 67 ? -7.684 -10.481 15.928 1.00 95.81 67 SER A CA 1
ATOM 528 C C . SER A 1 67 ? -6.819 -10.180 17.156 1.00 95.81 67 SER A C 1
ATOM 530 O O . SER A 1 67 ? -6.830 -10.943 18.117 1.00 95.81 67 SER A O 1
ATOM 532 N N . CYS A 1 68 ? -6.068 -9.079 17.123 1.00 94.81 68 CYS A N 1
ATOM 533 C CA . CYS A 1 68 ? -5.220 -8.607 18.217 1.00 94.81 68 CYS A CA 1
ATOM 534 C C . CYS A 1 68 ? -5.906 -7.565 19.117 1.00 94.81 68 CYS A C 1
ATOM 536 O O . CYS A 1 68 ? -5.231 -6.979 19.959 1.00 94.81 68 CYS A O 1
ATOM 538 N N . GLU A 1 69 ? -7.207 -7.313 18.930 1.00 95.06 69 GLU A N 1
ATOM 539 C CA . GLU A 1 69 ? -7.988 -6.325 19.693 1.00 95.06 69 GLU A CA 1
ATOM 540 C C . GLU A 1 69 ? -7.358 -4.915 19.696 1.00 95.06 69 GLU A C 1
ATOM 542 O O . GLU A 1 69 ? -7.435 -4.172 20.675 1.00 95.06 69 GLU A O 1
ATOM 547 N N . ILE A 1 70 ? -6.723 -4.529 18.582 1.00 94.12 70 ILE A N 1
ATOM 548 C CA . ILE A 1 70 ? -6.131 -3.198 18.413 1.00 94.12 70 ILE A CA 1
ATOM 549 C C . ILE A 1 70 ? -7.249 -2.151 18.300 1.00 94.12 70 ILE A C 1
ATOM 551 O O . ILE A 1 70 ? -8.235 -2.344 17.591 1.00 94.12 70 ILE A O 1
ATOM 555 N N . GLU A 1 71 ? -7.074 -1.008 18.969 1.00 91.75 71 GLU A N 1
ATOM 556 C CA . GLU A 1 71 ? -8.040 0.097 18.965 1.00 91.75 71 GLU A CA 1
ATOM 557 C C . GLU A 1 71 ? -8.429 0.558 17.548 1.00 91.75 71 GLU A C 1
ATOM 559 O O . GLU A 1 71 ? -7.610 0.563 16.624 1.00 91.75 71 GLU A O 1
ATOM 564 N N . ASN A 1 72 ? -9.676 1.015 17.381 1.00 91.75 72 ASN A N 1
ATOM 565 C CA . ASN A 1 72 ? -10.235 1.379 16.073 1.00 91.75 72 ASN A CA 1
ATOM 566 C C . ASN A 1 72 ? -9.421 2.459 15.340 1.00 91.75 72 ASN A C 1
ATOM 568 O O . ASN A 1 72 ? -9.149 2.309 14.152 1.00 91.75 72 ASN A O 1
ATOM 572 N N . GLU A 1 73 ? -8.992 3.520 16.034 1.00 94.31 73 GLU A N 1
ATOM 573 C CA . GLU A 1 73 ? -8.201 4.589 15.402 1.00 94.31 73 GLU A CA 1
ATOM 574 C C . GLU A 1 73 ? -6.843 4.059 14.919 1.00 94.31 73 GLU A C 1
ATOM 576 O O . GLU A 1 73 ? -6.393 4.364 13.813 1.00 94.31 73 GLU A O 1
ATOM 581 N N . LYS A 1 74 ? -6.189 3.221 15.730 1.00 94.88 74 LYS A N 1
ATOM 582 C CA . LYS A 1 74 ? -4.906 2.616 15.370 1.00 94.88 74 LYS A CA 1
ATOM 583 C C . LYS A 1 74 ? -5.060 1.620 14.221 1.00 94.88 74 LYS A C 1
ATOM 585 O O . LYS A 1 74 ? -4.211 1.591 13.334 1.00 94.88 74 LYS A O 1
ATOM 590 N N . THR A 1 75 ? -6.154 0.864 14.204 1.00 96.00 75 THR A N 1
ATOM 591 C CA . THR A 1 75 ? -6.514 -0.037 13.105 1.00 96.00 75 THR A CA 1
ATOM 592 C C . THR A 1 75 ? -6.661 0.727 11.792 1.00 96.00 75 THR A C 1
ATOM 594 O O . THR A 1 75 ? -6.096 0.311 10.785 1.00 96.00 75 THR A O 1
ATOM 597 N N . GLU A 1 76 ? -7.350 1.870 11.790 1.00 96.31 76 GLU A N 1
ATOM 598 C CA . GLU A 1 76 ? -7.498 2.698 10.587 1.00 96.31 76 GLU A CA 1
ATOM 599 C C . GLU A 1 76 ? -6.146 3.234 10.092 1.00 96.31 76 GLU A C 1
ATOM 601 O O . GLU A 1 76 ? -5.824 3.122 8.909 1.00 96.31 76 GLU A O 1
ATOM 606 N N . GLN A 1 77 ? -5.300 3.721 11.006 1.00 96.56 77 GLN A N 1
ATOM 607 C CA . GLN A 1 77 ? -3.941 4.164 10.678 1.00 96.56 77 GLN A CA 1
ATOM 608 C C . GLN A 1 77 ? -3.098 3.038 10.055 1.00 96.56 77 GLN A C 1
ATOM 610 O O . GLN A 1 77 ? -2.389 3.268 9.074 1.00 96.56 77 GLN A O 1
ATOM 615 N N . LEU A 1 78 ? -3.177 1.820 10.604 1.00 96.88 78 LEU A N 1
ATOM 616 C CA . LEU A 1 78 ? -2.437 0.657 10.109 1.00 96.88 78 LEU A CA 1
ATOM 617 C C . LEU A 1 78 ? -2.966 0.161 8.765 1.00 96.88 78 LEU A C 1
ATOM 619 O O . LEU A 1 78 ? -2.166 -0.153 7.887 1.00 96.88 78 LEU A O 1
ATOM 623 N N . ARG A 1 79 ? -4.287 0.158 8.564 1.00 97.75 79 ARG A N 1
ATOM 624 C CA . ARG A 1 79 ? -4.899 -0.138 7.263 1.00 97.75 79 ARG A CA 1
ATOM 625 C C . ARG A 1 79 ? -4.424 0.842 6.197 1.00 97.75 79 ARG A C 1
ATOM 627 O O . ARG A 1 79 ? -4.018 0.421 5.121 1.00 97.75 79 ARG A O 1
ATOM 634 N N . ILE A 1 80 ? -4.395 2.137 6.499 1.00 97.81 80 ILE A N 1
ATOM 635 C CA . ILE A 1 80 ? -3.941 3.160 5.550 1.00 97.81 80 ILE A CA 1
ATOM 636 C C . ILE A 1 80 ? -2.444 3.045 5.259 1.00 97.81 80 ILE A C 1
ATOM 638 O O . ILE A 1 80 ? -2.035 3.144 4.102 1.00 97.81 80 ILE A O 1
ATOM 642 N N . ALA A 1 81 ? -1.620 2.804 6.278 1.00 97.19 81 ALA A N 1
ATOM 643 C CA . ALA A 1 81 ? -0.198 2.559 6.071 1.00 97.19 81 ALA A CA 1
ATOM 644 C C . ALA A 1 81 ? 0.031 1.302 5.208 1.00 97.19 81 ALA A C 1
ATOM 646 O O . ALA A 1 81 ? 0.824 1.344 4.270 1.00 97.19 81 ALA A O 1
ATOM 647 N N . ALA A 1 82 ? -0.730 0.229 5.441 1.00 97.44 82 ALA A N 1
ATOM 648 C CA . ALA A 1 82 ? -0.731 -0.972 4.609 1.00 97.44 82 ALA A CA 1
ATOM 649 C C . ALA A 1 82 ? -1.221 -0.716 3.176 1.00 97.44 82 ALA A C 1
ATOM 651 O O . ALA A 1 82 ? -0.660 -1.257 2.229 1.00 97.44 82 ALA A O 1
ATOM 652 N N . LEU A 1 83 ? -2.219 0.143 2.979 1.00 98.00 83 LEU A N 1
ATOM 653 C CA . LEU A 1 83 ? -2.695 0.517 1.648 1.00 98.00 83 LEU A CA 1
ATOM 654 C C . LEU A 1 83 ? -1.611 1.248 0.841 1.00 98.00 83 LEU A C 1
ATOM 656 O O . LEU A 1 83 ? -1.487 1.048 -0.364 1.00 98.00 83 LEU A O 1
ATOM 660 N N . LEU A 1 84 ? -0.824 2.098 1.502 1.00 97.62 84 LEU A N 1
ATOM 661 C CA . LEU A 1 84 ? 0.149 2.979 0.855 1.00 97.62 84 LEU A CA 1
ATOM 662 C C . LEU A 1 84 ? 1.577 2.415 0.812 1.00 97.62 84 LEU A C 1
ATOM 664 O O . LEU A 1 84 ? 2.418 3.015 0.143 1.00 97.62 84 LEU A O 1
ATOM 668 N N . HIS A 1 85 ? 1.860 1.284 1.472 1.00 95.75 85 HIS A N 1
ATOM 669 C CA . HIS A 1 85 ? 3.225 0.746 1.626 1.00 95.75 85 HIS A CA 1
ATOM 670 C C . HIS A 1 85 ? 3.974 0.591 0.289 1.00 95.75 85 HIS A C 1
ATOM 672 O O . HIS A 1 85 ? 5.168 0.858 0.194 1.00 95.75 85 HIS A O 1
ATOM 678 N N . ASP A 1 86 ? 3.234 0.261 -0.767 1.00 95.75 86 ASP A N 1
ATOM 679 C CA . ASP A 1 86 ? 3.751 -0.054 -2.095 1.00 95.75 86 ASP A CA 1
ATOM 680 C C . ASP A 1 86 ? 3.727 1.128 -3.081 1.00 95.75 86 ASP A C 1
ATOM 682 O O . ASP A 1 86 ? 4.145 1.004 -4.240 1.00 95.75 86 ASP A O 1
ATOM 686 N N . VAL A 1 87 ? 3.249 2.303 -2.653 1.00 96.88 87 VAL A N 1
ATOM 687 C CA . VAL A 1 87 ? 3.002 3.458 -3.536 1.00 96.88 87 VAL A CA 1
ATOM 688 C C . VAL A 1 87 ? 4.268 3.967 -4.230 1.00 96.88 87 VAL A C 1
ATOM 690 O O . VAL A 1 87 ? 4.200 4.596 -5.293 1.00 96.88 87 VAL A O 1
ATOM 693 N N . GLY A 1 88 ? 5.437 3.676 -3.660 1.00 95.69 88 GLY A N 1
ATOM 694 C CA . GLY A 1 88 ? 6.737 4.066 -4.188 1.00 95.69 88 GLY A CA 1
ATOM 695 C C . GLY A 1 88 ? 7.318 3.150 -5.259 1.00 95.69 88 GLY A C 1
ATOM 696 O O . GLY A 1 88 ? 8.275 3.556 -5.919 1.00 95.69 88 GLY A O 1
ATOM 697 N N . HIS A 1 89 ? 6.737 1.972 -5.511 1.00 96.06 89 HIS A N 1
ATOM 698 C CA . HIS A 1 89 ? 7.290 1.058 -6.507 1.00 96.06 89 HIS A CA 1
ATOM 699 C C . HIS A 1 89 ? 7.355 1.665 -7.912 1.00 96.06 89 HIS A C 1
ATOM 701 O O . HIS A 1 89 ? 6.475 2.410 -8.366 1.00 96.06 89 HIS A O 1
ATOM 707 N N . VAL A 1 90 ? 8.439 1.324 -8.607 1.00 93.19 90 VAL A N 1
ATOM 708 C CA . VAL A 1 90 ? 8.706 1.702 -9.997 1.00 93.19 90 VAL A CA 1
ATOM 709 C C . VAL A 1 90 ? 8.272 0.590 -10.959 1.00 93.19 90 VAL A C 1
ATOM 711 O O . VAL A 1 90 ? 7.821 -0.482 -10.547 1.00 93.19 90 VAL A O 1
ATOM 714 N N . CYS A 1 91 ? 8.371 0.844 -12.268 1.00 90.06 91 CYS A N 1
ATOM 715 C CA . CYS A 1 91 ? 8.142 -0.190 -13.278 1.00 90.06 91 CYS A CA 1
ATOM 716 C C . CYS A 1 91 ? 9.036 -1.409 -13.012 1.00 90.06 91 CYS A C 1
ATOM 718 O O . CYS A 1 91 ? 10.189 -1.235 -12.642 1.00 90.06 91 CYS A O 1
ATOM 720 N N . PHE A 1 92 ? 8.523 -2.619 -13.241 1.00 89.25 92 PHE A N 1
ATOM 721 C CA . PHE A 1 92 ? 9.225 -3.872 -12.930 1.00 89.25 92 PHE A CA 1
ATOM 722 C C . PHE A 1 92 ? 9.560 -4.079 -11.445 1.00 89.25 92 PHE A C 1
ATOM 724 O O . PHE A 1 92 ? 10.493 -4.810 -11.156 1.00 89.25 92 PHE A O 1
ATOM 731 N N . SER A 1 93 ? 8.812 -3.499 -10.499 1.00 89.69 93 SER A N 1
ATOM 732 C CA . SER A 1 93 ? 8.907 -3.884 -9.080 1.00 89.69 93 SER A CA 1
ATOM 733 C C . SER A 1 93 ? 10.342 -3.806 -8.523 1.00 89.69 93 SER A C 1
ATOM 735 O O . SER A 1 93 ? 11.016 -2.795 -8.730 1.00 89.69 93 SER A O 1
ATOM 737 N N . HIS A 1 94 ? 10.804 -4.822 -7.789 1.00 89.31 94 HIS A N 1
ATOM 738 C CA . HIS A 1 94 ? 12.135 -4.833 -7.183 1.00 89.31 94 HIS A CA 1
ATOM 739 C C . HIS A 1 94 ? 13.243 -4.925 -8.238 1.00 89.31 94 HIS A C 1
ATOM 741 O O . HIS A 1 94 ? 14.331 -4.393 -8.037 1.00 89.31 94 HIS A O 1
ATOM 747 N N . GLU A 1 95 ? 12.970 -5.534 -9.392 1.00 89.25 95 GLU A N 1
ATOM 748 C CA . GLU A 1 95 ? 13.898 -5.617 -10.518 1.00 89.25 95 GLU A CA 1
ATOM 749 C C . GLU A 1 95 ? 14.152 -4.234 -11.128 1.00 89.25 95 GLU A C 1
ATOM 751 O O . GLU A 1 95 ? 15.284 -3.890 -11.466 1.00 89.25 95 GLU A O 1
ATOM 756 N N . GLY A 1 96 ? 13.104 -3.415 -11.229 1.00 88.44 96 GLY A N 1
ATOM 757 C CA . GLY A 1 96 ? 13.227 -2.019 -11.632 1.00 88.44 96 GLY A CA 1
ATOM 758 C C . G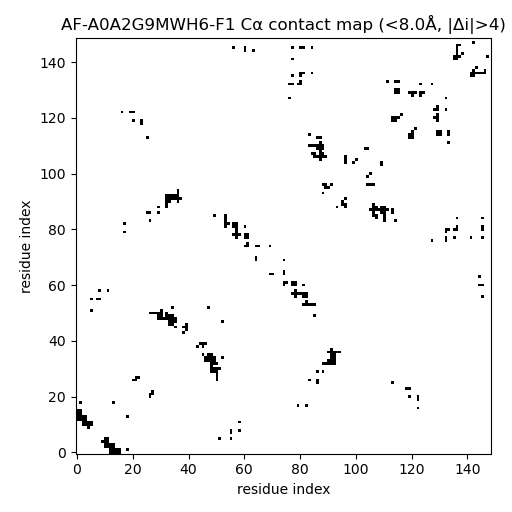LY A 1 96 ? 13.962 -1.182 -10.598 1.00 88.44 96 GLY A C 1
ATOM 759 O O . GLY A 1 96 ? 14.857 -0.420 -10.958 1.00 88.44 96 GLY A O 1
ATOM 760 N N . GLU A 1 97 ? 13.636 -1.363 -9.315 1.00 90.75 97 GLU A N 1
ATOM 761 C CA . GLU A 1 97 ? 14.353 -0.693 -8.231 1.00 90.75 97 GLU A CA 1
ATOM 762 C C . GLU A 1 97 ? 15.847 -1.001 -8.282 1.00 90.75 97 GLU A C 1
ATOM 764 O O . GLU A 1 97 ? 16.646 -0.075 -8.213 1.00 90.75 97 GLU A O 1
ATOM 769 N N . PHE A 1 98 ? 16.243 -2.262 -8.472 1.00 90.56 98 PHE A N 1
ATOM 770 C CA . PHE A 1 98 ? 17.652 -2.635 -8.581 1.00 90.56 98 PHE A CA 1
ATOM 771 C C . PHE A 1 98 ? 18.395 -1.798 -9.637 1.00 90.56 98 PHE A C 1
ATOM 773 O O . PHE A 1 98 ? 19.522 -1.362 -9.404 1.00 90.56 98 PHE A O 1
ATOM 780 N N . ALA A 1 99 ? 17.744 -1.505 -10.767 1.00 90.75 99 ALA A N 1
ATOM 781 C CA . ALA A 1 99 ? 18.307 -0.672 -11.824 1.00 90.75 99 ALA A CA 1
ATOM 782 C C . ALA A 1 99 ? 18.276 0.836 -11.508 1.00 90.75 99 ALA A C 1
ATOM 784 O O . ALA A 1 99 ? 19.163 1.572 -11.940 1.00 90.75 99 ALA A O 1
ATOM 785 N N . THR A 1 100 ? 17.267 1.320 -10.777 1.00 92.06 100 THR A N 1
ATOM 786 C CA . THR A 1 100 ? 17.050 2.761 -10.562 1.00 92.06 100 THR A CA 1
ATOM 787 C C . THR A 1 100 ? 17.484 3.277 -9.194 1.00 92.06 100 THR A C 1
ATOM 789 O O . THR A 1 100 ? 17.529 4.492 -9.007 1.00 92.06 100 THR A O 1
ATOM 792 N N . LYS A 1 101 ? 17.812 2.401 -8.239 1.00 92.06 101 LYS A N 1
ATOM 793 C CA . LYS A 1 101 ? 18.022 2.744 -6.822 1.00 92.06 101 LYS A CA 1
ATOM 794 C C . LYS A 1 101 ? 19.065 3.836 -6.609 1.00 92.06 101 LYS A C 1
ATOM 796 O O . LYS A 1 101 ? 18.868 4.707 -5.774 1.00 92.06 101 LYS A O 1
ATOM 801 N N . MET A 1 102 ? 20.137 3.849 -7.402 1.00 91.12 102 MET A N 1
ATOM 802 C CA . MET A 1 102 ? 21.171 4.893 -7.320 1.00 91.12 102 MET A CA 1
ATOM 803 C C . MET A 1 102 ? 20.677 6.289 -7.716 1.00 91.12 102 MET A C 1
ATOM 805 O O . MET A 1 102 ? 21.227 7.279 -7.250 1.00 91.12 102 MET A O 1
ATOM 809 N N . ALA A 1 103 ? 19.658 6.379 -8.572 1.00 93.00 103 ALA A N 1
ATOM 810 C CA . ALA A 1 103 ? 19.111 7.647 -9.043 1.00 93.00 103 ALA A CA 1
ATOM 811 C C . ALA A 1 103 ? 17.832 8.062 -8.299 1.00 93.00 103 ALA A C 1
ATOM 813 O O . ALA A 1 103 ? 17.597 9.254 -8.116 1.00 93.00 103 ALA A O 1
ATOM 814 N N . LEU A 1 104 ? 16.993 7.095 -7.911 1.00 92.44 104 LEU A N 1
ATOM 815 C CA . LEU A 1 104 ? 15.650 7.345 -7.378 1.00 92.44 104 LEU A CA 1
ATOM 816 C C . LEU A 1 104 ? 15.478 6.979 -5.897 1.00 92.44 104 LEU A C 1
ATOM 818 O O . LEU A 1 104 ? 14.513 7.443 -5.295 1.00 92.44 104 LEU A O 1
ATOM 822 N N . GLY A 1 105 ? 16.381 6.184 -5.318 1.00 93.56 105 GLY A N 1
ATOM 823 C CA . GLY A 1 105 ? 16.206 5.580 -3.994 1.00 93.56 105 GLY A CA 1
ATOM 824 C C . GLY A 1 105 ? 15.441 4.252 -4.029 1.00 93.56 105 GLY A C 1
ATOM 825 O O . GLY A 1 105 ? 15.128 3.724 -5.102 1.00 93.56 105 GLY A O 1
ATOM 826 N N . THR A 1 106 ? 15.170 3.692 -2.850 1.00 94.00 106 THR A N 1
ATOM 827 C CA . THR A 1 106 ? 14.324 2.495 -2.693 1.00 94.00 106 THR A CA 1
ATOM 828 C C . THR A 1 106 ? 12.848 2.825 -2.909 1.00 94.00 106 THR A C 1
ATOM 830 O O . THR A 1 106 ? 12.430 3.980 -2.786 1.00 94.00 106 THR A O 1
ATOM 833 N N . HIS A 1 107 ? 12.018 1.818 -3.200 1.00 93.38 107 HIS A N 1
ATOM 834 C CA . HIS A 1 107 ? 10.567 2.012 -3.249 1.00 93.38 107 HIS A CA 1
ATOM 835 C C . HIS A 1 107 ? 10.018 2.578 -1.931 1.00 93.38 107 HIS A C 1
ATOM 837 O O . HIS A 1 107 ? 9.121 3.412 -1.974 1.00 93.38 107 HIS A O 1
ATOM 843 N N . GLU A 1 108 ? 10.582 2.213 -0.778 1.00 92.81 108 GLU A N 1
ATOM 844 C CA . GLU A 1 108 ? 10.188 2.765 0.523 1.00 92.81 108 GLU A CA 1
ATOM 845 C C . GLU A 1 108 ? 10.488 4.266 0.625 1.00 92.81 108 GLU A C 1
ATOM 847 O O . GLU A 1 108 ? 9.632 5.051 1.033 1.00 92.81 108 GLU A O 1
ATOM 852 N N . GLU A 1 109 ? 11.678 4.705 0.199 1.00 93.88 109 GLU A N 1
ATOM 853 C CA . GLU A 1 109 ? 12.066 6.121 0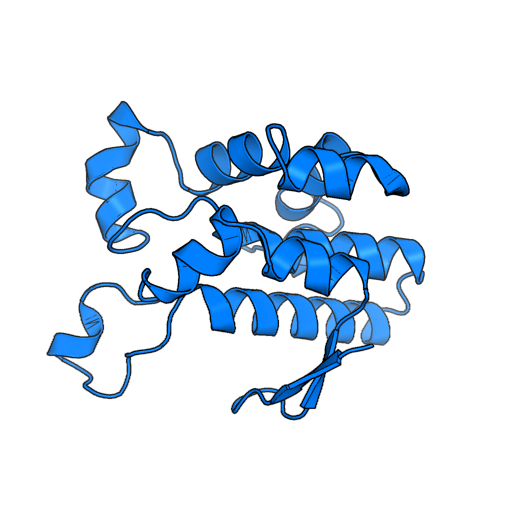.205 1.00 93.88 109 GLU A CA 1
ATOM 854 C C . GLU A 1 109 ? 11.181 6.950 -0.734 1.00 93.88 109 GLU A C 1
ATOM 856 O O . GLU A 1 109 ? 10.709 8.034 -0.369 1.00 93.88 109 GLU A O 1
ATOM 861 N N . ILE A 1 110 ? 10.915 6.422 -1.933 1.00 94.94 110 ILE A N 1
ATOM 862 C CA . ILE A 1 110 ? 10.025 7.042 -2.920 1.00 94.94 110 ILE A CA 1
ATOM 863 C C . ILE A 1 110 ? 8.593 7.092 -2.376 1.00 94.94 110 ILE A C 1
ATOM 865 O O . ILE A 1 110 ? 7.917 8.113 -2.513 1.00 94.94 110 ILE A O 1
ATOM 869 N N . GLY A 1 111 ? 8.131 6.005 -1.757 1.00 95.06 111 GLY A N 1
ATOM 870 C CA . GLY A 1 111 ? 6.801 5.883 -1.169 1.00 95.06 111 GLY A CA 1
ATOM 871 C C . GLY A 1 111 ? 6.605 6.894 -0.050 1.00 95.06 111 GLY A C 1
ATOM 872 O O . GLY A 1 111 ? 5.675 7.697 -0.099 1.00 95.06 111 GLY A O 1
ATOM 873 N N . ARG A 1 112 ? 7.562 6.967 0.879 1.00 95.12 112 ARG A N 1
ATOM 874 C CA . ARG A 1 112 ? 7.579 7.961 1.955 1.00 95.12 112 ARG A CA 1
ATOM 875 C C . ARG A 1 112 ? 7.525 9.384 1.407 1.00 95.12 112 ARG A C 1
ATOM 877 O O . ARG A 1 112 ? 6.745 10.190 1.900 1.00 95.12 112 ARG A O 1
ATOM 884 N N . LYS A 1 113 ? 8.300 9.704 0.364 1.00 95.62 113 LYS A N 1
ATOM 885 C CA . LYS A 1 113 ? 8.238 11.028 -0.276 1.00 95.62 113 LYS A CA 1
ATOM 886 C C . LYS A 1 113 ? 6.837 11.327 -0.822 1.00 95.62 113 LYS A C 1
ATOM 888 O O . LYS A 1 113 ? 6.307 12.400 -0.565 1.00 95.62 113 LYS A O 1
ATOM 893 N N . LYS A 1 114 ? 6.220 10.368 -1.518 1.00 95.38 114 LYS A N 1
ATOM 894 C CA . LYS A 1 114 ? 4.849 10.492 -2.046 1.00 95.38 114 LYS A CA 1
ATOM 895 C C . LYS A 1 114 ? 3.789 10.636 -0.959 1.00 95.38 114 LYS A C 1
ATOM 897 O O . LYS A 1 114 ? 2.782 11.284 -1.189 1.00 95.38 114 LYS A O 1
ATOM 902 N N . MET A 1 115 ? 4.000 10.038 0.209 1.00 96.94 115 MET A N 1
ATOM 903 C CA . MET A 1 115 ? 3.083 10.182 1.341 1.00 96.94 115 MET A CA 1
ATOM 904 C C . MET A 1 115 ? 3.221 11.535 2.041 1.00 96.94 115 MET A C 1
ATOM 906 O O . MET A 1 115 ? 2.277 11.975 2.685 1.00 96.94 115 MET A O 1
ATOM 910 N N . LEU A 1 116 ? 4.382 12.186 1.929 1.00 97.31 116 LEU A N 1
ATOM 911 C CA . LEU A 1 116 ? 4.687 13.468 2.567 1.00 97.31 116 LEU A CA 1
ATOM 912 C C . LEU A 1 116 ? 4.416 14.688 1.673 1.00 97.31 116 LEU A C 1
ATOM 914 O O . LEU A 1 116 ? 4.460 15.812 2.170 1.00 97.31 116 LEU A O 1
ATOM 918 N N . GLU A 1 117 ? 4.141 14.486 0.383 1.00 94.69 117 GLU A N 1
ATOM 919 C CA . GLU A 1 117 ? 3.933 15.543 -0.610 1.00 94.69 117 GLU A CA 1
ATOM 920 C C . GLU A 1 117 ? 2.665 15.281 -1.450 1.00 94.69 117 GLU A C 1
ATOM 922 O O . GLU A 1 117 ? 2.337 14.137 -1.752 1.00 94.69 117 GLU A O 1
ATOM 927 N N . GLY A 1 118 ? 1.974 16.339 -1.889 1.00 94.50 118 GLY A N 1
ATOM 928 C CA . GLY A 1 118 ? 0.849 16.241 -2.831 1.00 94.50 118 GLY A CA 1
ATOM 929 C C . GLY A 1 118 ? -0.462 15.712 -2.234 1.00 94.50 118 GLY A C 1
ATOM 930 O O . GLY A 1 118 ? -0.692 15.789 -1.030 1.00 94.50 118 GLY A O 1
ATOM 931 N N . GLU A 1 119 ? -1.326 15.168 -3.097 1.00 96.94 119 GLU A N 1
ATOM 932 C CA . GLU A 1 119 ? -2.717 14.817 -2.762 1.00 96.94 119 GLU A CA 1
ATOM 933 C C . GLU A 1 119 ? -2.827 13.774 -1.637 1.00 96.94 119 GLU A C 1
ATOM 935 O O . GLU A 1 119 ? -3.684 13.895 -0.763 1.00 96.94 119 GLU A O 1
ATOM 940 N N . ILE A 1 120 ? -1.936 12.772 -1.607 1.00 97.75 120 ILE A N 1
ATOM 941 C CA . ILE A 1 120 ? -1.897 11.794 -0.508 1.00 97.75 120 ILE A CA 1
ATOM 942 C C . ILE A 1 120 ? -1.625 12.506 0.817 1.00 97.75 120 ILE A C 1
ATOM 944 O O . ILE A 1 120 ? -2.337 12.271 1.793 1.00 97.75 120 ILE A O 1
ATOM 948 N N . ALA A 1 121 ? -0.618 13.380 0.863 1.00 97.81 121 ALA A N 1
ATOM 949 C CA . ALA A 1 121 ? -0.261 14.088 2.086 1.00 97.81 121 ALA A CA 1
ATOM 950 C C . ALA A 1 121 ? -1.416 14.958 2.589 1.00 97.81 121 ALA A C 1
ATOM 952 O O . ALA A 1 121 ? -1.708 14.941 3.786 1.00 97.81 121 ALA A O 1
ATOM 953 N N . ASP A 1 122 ? -2.099 15.658 1.680 1.00 97.94 122 ASP A N 1
ATOM 954 C CA . ASP A 1 122 ? -3.272 16.473 1.999 1.00 97.94 122 ASP A CA 1
ATOM 955 C C . ASP A 1 122 ? -4.365 15.624 2.666 1.00 97.94 122 ASP A C 1
ATOM 957 O O . ASP A 1 122 ? -4.813 15.961 3.761 1.00 97.94 122 ASP A O 1
ATOM 961 N N . ILE A 1 123 ? -4.708 14.464 2.088 1.00 98.12 123 ILE A N 1
ATOM 962 C CA . ILE A 1 123 ? -5.715 13.544 2.648 1.00 98.12 123 ILE A CA 1
ATOM 963 C C . ILE A 1 123 ? -5.289 13.006 4.025 1.00 98.12 123 ILE A C 1
ATOM 965 O O . ILE A 1 123 ? -6.102 12.940 4.948 1.00 98.12 123 ILE A O 1
ATOM 969 N N . LEU A 1 124 ? -4.022 12.610 4.192 1.00 97.50 124 LEU A N 1
ATOM 970 C CA . LEU A 1 124 ? -3.525 12.058 5.460 1.00 97.50 124 LEU A CA 1
ATOM 971 C C . LEU A 1 124 ? -3.497 13.105 6.585 1.00 97.50 124 LEU A C 1
ATOM 973 O O . LEU A 1 124 ? -3.734 12.774 7.753 1.00 97.50 124 LEU A O 1
ATOM 977 N N . ASN A 1 125 ? -3.204 14.362 6.247 1.00 97.56 125 ASN A N 1
ATOM 978 C CA . ASN A 1 125 ? -3.114 15.465 7.203 1.00 97.56 125 ASN A CA 1
ATOM 979 C C . ASN A 1 125 ? -4.471 15.898 7.769 1.00 97.56 125 ASN A C 1
ATOM 981 O O . ASN A 1 125 ? -4.498 16.504 8.836 1.00 97.56 125 ASN A O 1
ATOM 985 N N . GLU A 1 126 ? -5.583 15.554 7.118 1.00 96.88 126 GLU A N 1
ATOM 986 C CA . GLU A 1 126 ? -6.924 15.852 7.634 1.00 96.88 126 GLU A CA 1
ATOM 987 C C . GLU A 1 126 ? -7.251 15.107 8.937 1.00 96.88 126 GLU A C 1
ATOM 989 O O . GLU A 1 126 ? -8.029 15.622 9.737 1.00 96.88 126 GLU A O 1
ATOM 994 N N . ASN A 1 127 ? -6.665 13.922 9.165 1.00 92.12 127 ASN A N 1
ATOM 995 C CA . ASN A 1 127 ? -7.037 13.057 10.295 1.00 92.12 127 ASN A CA 1
ATOM 996 C C . ASN A 1 127 ? -5.859 12.640 11.193 1.00 92.12 127 ASN A C 1
ATOM 998 O O . ASN A 1 127 ? -5.986 12.689 12.414 1.00 92.12 127 ASN A O 1
ATOM 1002 N N . TRP A 1 128 ? -4.714 12.227 10.629 1.00 94.25 128 TRP A N 1
ATOM 1003 C CA . TRP A 1 128 ? -3.639 11.586 11.419 1.00 94.25 128 TRP A CA 1
ATOM 1004 C C . TRP A 1 128 ? -2.253 12.206 11.247 1.00 94.25 128 TRP A C 1
ATOM 1006 O O . TRP A 1 128 ? -1.379 11.987 12.089 1.00 94.25 128 TRP A O 1
ATOM 1016 N N . GLY A 1 129 ? -2.042 12.959 10.167 1.00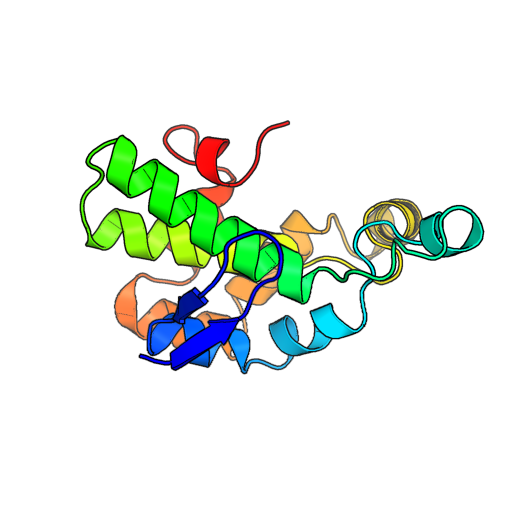 95.69 129 GLY A N 1
ATOM 1017 C CA . GLY A 1 129 ? -0.743 13.511 9.796 1.00 95.69 129 GLY A CA 1
ATOM 1018 C C . GLY A 1 129 ? 0.064 12.564 8.906 1.00 95.69 129 GLY A C 1
ATOM 1019 O O . GLY A 1 129 ? 0.382 11.436 9.284 1.00 95.69 129 GLY A O 1
ATOM 1020 N N . ALA A 1 130 ? 0.469 13.061 7.738 1.00 96.62 130 ALA A N 1
ATOM 1021 C CA . ALA A 1 130 ? 1.224 12.324 6.725 1.00 96.62 130 ALA A CA 1
ATOM 1022 C C . ALA A 1 130 ? 2.498 11.664 7.275 1.00 96.62 130 ALA A C 1
ATOM 1024 O O . ALA A 1 130 ? 2.762 10.489 7.018 1.00 96.62 130 ALA A O 1
ATOM 1025 N N . ARG A 1 131 ? 3.258 12.402 8.096 1.00 95.69 131 ARG A N 1
ATOM 1026 C CA . ARG A 1 131 ? 4.486 11.902 8.731 1.00 95.69 131 ARG A CA 1
ATOM 1027 C C . ARG A 1 131 ? 4.221 10.680 9.601 1.00 95.69 131 ARG A C 1
ATOM 1029 O O . ARG A 1 131 ? 4.877 9.662 9.409 1.00 95.69 131 ARG A O 1
ATOM 1036 N N . LYS A 1 132 ? 3.226 10.774 10.489 1.00 94.88 132 LYS A N 1
ATOM 1037 C CA . LYS A 1 132 ? 2.858 9.699 11.416 1.00 94.88 132 LYS A CA 1
ATOM 1038 C C . LYS A 1 132 ? 2.535 8.416 10.654 1.00 94.88 132 LYS A C 1
ATOM 1040 O O . LYS A 1 132 ? 3.056 7.366 10.999 1.00 94.88 132 LYS A O 1
ATOM 1045 N N . ILE A 1 133 ? 1.718 8.508 9.603 1.00 95.88 133 ILE A N 1
ATOM 1046 C CA . ILE A 1 133 ? 1.332 7.347 8.789 1.00 95.88 133 ILE A CA 1
ATOM 1047 C C . ILE A 1 133 ? 2.529 6.769 8.026 1.00 95.88 133 ILE A C 1
ATOM 1049 O O . ILE A 1 133 ? 2.699 5.554 7.998 1.00 95.88 133 ILE A O 1
ATOM 1053 N N . SER A 1 134 ? 3.388 7.620 7.454 1.00 93.75 134 SER A N 1
ATOM 1054 C CA . SER A 1 134 ? 4.555 7.182 6.671 1.00 93.75 134 SER A CA 1
ATOM 1055 C C . SER A 1 134 ? 5.617 6.425 7.475 1.00 93.75 134 SER A C 1
ATOM 1057 O O . SER A 1 134 ? 6.435 5.720 6.897 1.00 93.75 134 SER A O 1
ATOM 1059 N N . GLU A 1 135 ? 5.610 6.567 8.801 1.00 92.12 135 GLU A N 1
ATOM 1060 C CA . GLU A 1 135 ? 6.563 5.924 9.710 1.00 92.12 135 GLU A CA 1
ATOM 1061 C C . GLU A 1 135 ? 6.022 4.596 10.281 1.00 92.12 135 GLU A C 1
ATOM 1063 O O . GLU A 1 135 ? 6.775 3.840 10.890 1.00 92.12 135 GLU A O 1
ATOM 1068 N N . LEU A 1 136 ? 4.734 4.271 10.078 1.00 91.25 136 LEU A N 1
ATOM 1069 C CA . LEU A 1 136 ? 4.111 3.082 10.677 1.00 91.25 136 LEU A CA 1
ATOM 1070 C C . LEU A 1 136 ? 4.636 1.765 10.110 1.00 91.25 136 LEU A C 1
ATOM 1072 O O . LEU A 1 136 ? 4.843 0.832 10.885 1.00 91.25 136 LEU A O 1
ATOM 1076 N N . SER A 1 137 ? 4.874 1.689 8.799 1.00 79.75 137 SER A N 1
ATOM 1077 C CA . SER A 1 137 ? 5.406 0.481 8.154 1.00 79.75 137 SER A CA 1
ATOM 1078 C C . SER A 1 137 ? 6.811 0.125 8.645 1.00 79.75 137 SER A C 1
ATOM 1080 O O . SER A 1 137 ? 7.145 -1.049 8.712 1.00 79.75 137 SER A O 1
ATOM 1082 N N . ALA A 1 138 ? 7.596 1.123 9.058 1.00 78.12 138 ALA A N 1
ATOM 1083 C CA . ALA A 1 138 ? 8.939 0.950 9.610 1.00 78.12 138 ALA A CA 1
ATOM 1084 C C . ALA A 1 138 ? 8.971 0.936 11.154 1.00 78.12 138 ALA A C 1
ATOM 1086 O O . ALA A 1 138 ? 10.045 0.933 11.757 1.00 78.12 138 ALA A O 1
ATOM 1087 N N . SER A 1 139 ? 7.810 0.983 11.820 1.00 81.00 139 SER A N 1
ATOM 1088 C CA . SER A 1 139 ? 7.748 1.053 13.284 1.00 81.00 139 SER A CA 1
ATOM 1089 C C . SER A 1 139 ? 8.062 -0.298 13.935 1.00 81.00 139 SER A C 1
ATOM 1091 O O . SER A 1 139 ? 7.619 -1.339 13.461 1.00 81.00 139 SER A O 1
ATOM 1093 N N . GLN A 1 140 ? 8.778 -0.292 15.065 1.00 73.75 140 GLN A N 1
ATOM 1094 C CA . GLN A 1 140 ? 9.103 -1.530 15.790 1.00 73.75 140 GLN A CA 1
ATOM 1095 C C . GLN A 1 140 ? 7.874 -2.210 16.410 1.00 73.75 140 GLN A C 1
ATOM 1097 O O . GLN A 1 140 ? 7.868 -3.427 16.558 1.00 73.75 140 GLN A O 1
ATOM 1102 N N . ASP A 1 141 ? 6.835 -1.440 16.744 1.00 78.94 141 ASP A N 1
ATOM 1103 C CA . ASP A 1 141 ? 5.653 -1.971 17.429 1.00 78.94 141 ASP A CA 1
ATOM 1104 C C . ASP A 1 141 ? 4.687 -2.674 16.467 1.00 78.94 141 ASP A C 1
ATOM 1106 O O . ASP A 1 141 ? 4.238 -3.786 16.730 1.00 78.94 141 ASP A O 1
ATOM 1110 N N . PHE A 1 142 ? 4.352 -2.022 15.347 1.00 83.88 142 PHE A N 1
ATOM 1111 C CA . PHE A 1 142 ? 3.305 -2.488 14.429 1.00 83.88 142 PHE A CA 1
ATOM 1112 C C . PHE A 1 142 ? 3.778 -2.652 12.982 1.00 83.88 142 PHE A C 1
ATOM 1114 O O . PHE A 1 142 ? 3.002 -3.119 12.150 1.00 83.88 142 PHE A O 1
ATOM 1121 N N . GLY A 1 143 ? 5.028 -2.296 12.664 1.00 80.94 143 GLY A N 1
ATOM 1122 C CA . GLY A 1 143 ? 5.577 -2.406 11.310 1.00 80.94 143 GLY A CA 1
ATOM 1123 C C . GLY A 1 143 ? 5.491 -3.827 10.766 1.00 80.94 143 GLY A C 1
ATOM 1124 O O . GLY A 1 143 ? 5.070 -3.999 9.629 1.00 80.94 143 GLY A O 1
ATOM 1125 N N . GLY A 1 144 ? 5.704 -4.837 11.622 1.00 84.31 144 GLY A N 1
ATOM 1126 C CA . GLY A 1 144 ? 5.584 -6.261 11.279 1.00 84.31 144 GLY A CA 1
ATOM 1127 C C . GLY A 1 144 ? 4.202 -6.717 10.787 1.00 84.31 144 GLY A C 1
ATOM 1128 O O . GLY A 1 144 ? 4.088 -7.802 10.228 1.00 84.31 144 GLY A O 1
ATOM 1129 N N . ILE A 1 145 ? 3.148 -5.911 10.972 1.00 85.56 145 ILE A N 1
ATOM 1130 C CA . ILE A 1 145 ? 1.820 -6.168 10.383 1.00 85.56 145 ILE A CA 1
ATOM 1131 C C . ILE A 1 145 ? 1.806 -5.816 8.888 1.00 85.56 145 ILE A C 1
ATOM 1133 O O . ILE A 1 145 ? 1.033 -6.386 8.121 1.00 85.56 145 ILE A O 1
ATOM 1137 N N . ILE A 1 146 ? 2.632 -4.851 8.485 1.00 85.12 146 ILE A N 1
ATOM 1138 C CA . ILE A 1 146 ? 2.620 -4.226 7.160 1.00 85.12 146 ILE A CA 1
ATOM 1139 C C . ILE A 1 146 ? 3.778 -4.737 6.307 1.00 85.12 146 ILE A C 1
ATOM 1141 O O . ILE A 1 146 ? 3.585 -5.056 5.138 1.00 85.12 146 ILE A O 1
ATOM 1145 N N . SER A 1 147 ? 4.973 -4.790 6.889 1.00 77.06 147 SER A N 1
ATOM 1146 C CA . SER A 1 147 ? 6.203 -5.210 6.234 1.00 77.06 147 SER A CA 1
ATOM 1147 C C . SER A 1 147 ? 7.040 -6.026 7.211 1.00 77.06 147 SER A C 1
ATOM 1149 O O . SER A 1 147 ? 7.172 -5.673 8.384 1.00 77.06 147 SER A O 1
ATOM 1151 N N . SER A 1 148 ? 7.609 -7.123 6.729 1.00 63.84 148 SER A N 1
ATOM 1152 C CA . SER A 1 148 ? 8.586 -7.924 7.458 1.00 63.84 148 SER A CA 1
ATOM 1153 C C . SER A 1 148 ? 9.757 -8.212 6.526 1.00 63.84 148 SER A C 1
ATOM 1155 O O . SER A 1 148 ? 9.518 -8.683 5.412 1.00 63.84 148 SER A O 1
ATOM 1157 N N . ASP A 1 149 ? 10.977 -7.935 6.990 1.00 44.34 149 ASP A N 1
ATOM 1158 C CA . ASP A 1 149 ? 12.230 -8.303 6.313 1.00 44.34 149 ASP A CA 1
ATOM 1159 C C . ASP A 1 149 ? 12.427 -9.828 6.218 1.00 44.34 149 ASP A C 1
ATOM 1161 O O . ASP A 1 149 ? 12.075 -10.543 7.191 1.00 44.34 149 ASP A O 1
#

Foldseek 3Di:
DDWDADPPPGTDDADPLNVLLCPDPLLVVQLQAQPQQCCCVVVVPSRDTVNSVLSVLLRQLLVVCVVVVNDPVVNVLSSVLSSQQQSQADHRGVVVCVVCCVPQNHSLVSSLVVLCDDDNQVSCCVRPGSNRSSCQCVDPPRVVSRDDD